Protein AF-A0A944W1V8-F1 (afdb_monomer)

Structure (mmCIF, N/CA/C/O backbone):
data_AF-A0A944W1V8-F1
#
_entry.id   AF-A0A944W1V8-F1
#
loop_
_atom_site.group_PDB
_atom_site.id
_atom_site.type_symbol
_atom_site.label_atom_id
_atom_site.label_alt_id
_atom_site.label_comp_id
_atom_site.label_asym_id
_atom_site.label_entity_id
_atom_site.label_seq_id
_atom_site.pdbx_PDB_ins_code
_atom_site.Cartn_x
_atom_site.Cartn_y
_atom_site.Cartn_z
_atom_site.occupancy
_atom_site.B_iso_or_equiv
_atom_site.auth_seq_id
_atom_site.auth_comp_id
_atom_site.auth_asym_id
_atom_site.auth_atom_id
_atom_site.pdbx_PDB_model_num
ATOM 1 N N . MET A 1 1 ? 16.338 -3.915 -14.978 1.00 57.34 1 MET A N 1
ATOM 2 C CA . MET A 1 1 ? 16.471 -2.585 -14.353 1.00 57.34 1 MET A CA 1
ATOM 3 C C . MET A 1 1 ? 15.330 -1.723 -14.868 1.00 57.34 1 MET A C 1
ATOM 5 O O . MET A 1 1 ? 15.322 -1.459 -16.071 1.00 57.34 1 MET A O 1
ATOM 9 N N . PRO A 1 2 ? 14.337 -1.366 -14.036 1.00 59.94 2 PRO A N 1
ATOM 10 C CA . PRO A 1 2 ? 13.329 -0.388 -14.426 1.00 59.94 2 PRO A CA 1
ATOM 11 C C . PRO A 1 2 ? 14.029 0.916 -14.824 1.00 59.94 2 PRO A C 1
ATOM 13 O O . PRO A 1 2 ? 15.069 1.283 -14.277 1.00 59.94 2 PRO A O 1
ATOM 16 N N . SER A 1 3 ? 13.522 1.580 -15.857 1.00 80.56 3 SER A N 1
ATOM 17 C CA . SER A 1 3 ? 14.096 2.840 -16.330 1.00 80.56 3 SER A CA 1
ATOM 18 C C . SER A 1 3 ? 13.965 3.904 -15.236 1.00 80.56 3 SER A C 1
ATOM 20 O O . SER A 1 3 ? 12.967 3.907 -14.523 1.00 80.56 3 SER A O 1
ATOM 22 N N . GLU A 1 4 ? 14.880 4.874 -15.151 1.00 83.12 4 GLU A N 1
ATOM 23 C CA . GLU A 1 4 ? 14.801 5.968 -14.156 1.00 83.12 4 GLU A CA 1
ATOM 24 C C . GLU A 1 4 ? 13.438 6.688 -14.155 1.00 83.12 4 GLU A C 1
ATOM 26 O O . GLU A 1 4 ? 12.979 7.192 -13.134 1.00 83.12 4 GLU A O 1
ATOM 31 N N . ARG A 1 5 ? 12.757 6.714 -15.307 1.00 85.44 5 ARG A N 1
ATOM 32 C CA . ARG A 1 5 ? 11.397 7.253 -15.454 1.00 85.44 5 ARG A CA 1
ATOM 33 C C . ARG A 1 5 ? 10.338 6.427 -14.724 1.00 85.44 5 ARG A C 1
ATOM 35 O O . ARG A 1 5 ? 9.414 7.006 -14.168 1.00 85.44 5 ARG A O 1
ATOM 42 N N . VAL A 1 6 ? 10.466 5.103 -14.760 1.00 85.94 6 VAL A N 1
ATOM 43 C CA . VAL A 1 6 ? 9.568 4.167 -14.075 1.00 85.94 6 VAL A CA 1
ATOM 44 C C . VAL A 1 6 ? 9.780 4.272 -12.570 1.00 85.94 6 VAL A C 1
ATOM 46 O O 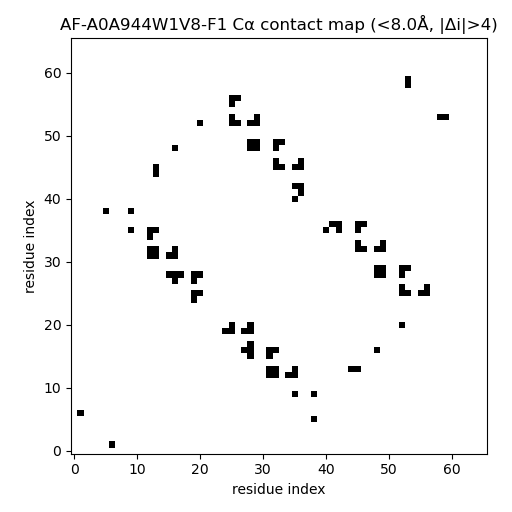. VAL A 1 6 ? 8.806 4.388 -11.838 1.00 85.94 6 VAL A O 1
ATOM 49 N N . GLN A 1 7 ? 11.036 4.366 -12.124 1.00 85.62 7 GLN A N 1
ATOM 50 C CA . GLN A 1 7 ? 11.340 4.527 -10.703 1.00 85.62 7 GLN A CA 1
ATOM 51 C C . GLN A 1 7 ? 10.736 5.812 -10.126 1.00 85.62 7 GLN A C 1
ATOM 53 O O . GLN A 1 7 ? 10.103 5.767 -9.082 1.00 85.62 7 GLN A O 1
ATOM 58 N N . ARG A 1 8 ? 10.836 6.948 -10.837 1.00 89.75 8 ARG A N 1
ATOM 59 C CA . ARG A 1 8 ? 10.175 8.199 -10.410 1.00 89.75 8 ARG A CA 1
ATOM 60 C C . ARG A 1 8 ? 8.654 8.104 -10.386 1.00 89.75 8 ARG A C 1
ATOM 62 O O . ARG A 1 8 ? 8.011 8.845 -9.651 1.00 89.75 8 ARG A O 1
ATOM 69 N N . TRP A 1 9 ? 8.076 7.270 -11.244 1.00 89.31 9 TRP A N 1
ATOM 70 C CA . TRP A 1 9 ? 6.634 7.075 -11.246 1.00 89.31 9 TRP A CA 1
ATOM 71 C C . TRP A 1 9 ? 6.192 6.247 -10.036 1.00 89.31 9 TRP A C 1
ATOM 73 O O . TRP A 1 9 ? 5.225 6.626 -9.387 1.00 89.31 9 TRP A O 1
ATOM 83 N N . ILE A 1 10 ? 6.942 5.197 -9.689 1.00 91.06 10 ILE A N 1
ATOM 84 C CA . ILE A 1 10 ? 6.731 4.412 -8.465 1.00 91.06 10 ILE A CA 1
ATOM 85 C C . ILE A 1 10 ? 6.877 5.293 -7.223 1.00 91.06 10 ILE A C 1
ATOM 87 O O . ILE A 1 10 ? 5.984 5.301 -6.388 1.00 91.06 10 ILE A O 1
ATOM 91 N N . ASP A 1 11 ? 7.954 6.075 -7.141 1.00 91.31 11 ASP A N 1
ATOM 92 C CA . ASP A 1 11 ? 8.230 6.976 -6.015 1.00 91.31 11 ASP A CA 1
ATOM 93 C C . ASP A 1 11 ? 7.062 7.945 -5.773 1.00 91.31 11 ASP A C 1
ATOM 95 O O . ASP A 1 11 ? 6.570 8.087 -4.660 1.00 91.31 11 ASP A O 1
ATOM 99 N N . ARG A 1 12 ? 6.508 8.505 -6.857 1.00 92.19 12 ARG A N 1
ATOM 100 C CA . ARG A 1 12 ? 5.315 9.353 -6.792 1.00 92.19 12 ARG A CA 1
ATOM 101 C C . ARG A 1 12 ? 4.069 8.603 -6.307 1.00 92.19 12 ARG A C 1
ATOM 103 O O . ARG A 1 12 ? 3.303 9.159 -5.531 1.00 92.19 12 ARG A O 1
ATOM 110 N N . LEU A 1 13 ? 3.842 7.375 -6.775 1.00 91.88 13 LEU A N 1
ATOM 111 C CA . LEU A 1 13 ? 2.704 6.564 -6.329 1.00 91.88 13 LEU A CA 1
ATOM 112 C C . LEU A 1 13 ? 2.821 6.189 -4.844 1.00 91.88 13 LEU A C 1
ATOM 114 O O . LEU A 1 13 ? 1.807 6.148 -4.153 1.00 91.88 13 LEU A O 1
ATOM 118 N N . LEU A 1 14 ? 4.039 5.938 -4.356 1.00 91.19 14 LEU A N 1
ATOM 119 C CA . LEU A 1 14 ? 4.309 5.660 -2.945 1.00 91.19 14 LEU A CA 1
ATOM 120 C C . LEU A 1 14 ? 4.093 6.901 -2.068 1.00 91.19 14 LEU A C 1
ATOM 122 O O . LEU A 1 14 ? 3.477 6.778 -1.014 1.00 91.19 14 LEU A O 1
ATOM 126 N N . ASP A 1 15 ? 4.506 8.086 -2.522 1.00 93.88 15 ASP A N 1
ATOM 127 C CA . ASP A 1 15 ? 4.239 9.361 -1.834 1.00 93.88 15 ASP A CA 1
ATOM 128 C C . ASP A 1 15 ? 2.723 9.636 -1.731 1.00 93.88 15 ASP A C 1
ATOM 130 O O . ASP A 1 15 ? 2.198 9.960 -0.664 1.00 93.88 15 ASP A O 1
ATOM 134 N N . GLU A 1 16 ? 1.974 9.387 -2.815 1.00 93.44 16 GLU A N 1
ATOM 135 C CA . GLU A 1 16 ? 0.506 9.467 -2.805 1.00 93.44 16 GLU A CA 1
ATOM 136 C C . GLU A 1 16 ? -0.122 8.428 -1.853 1.00 93.44 16 GLU A C 1
ATOM 138 O O . GLU A 1 16 ? -1.109 8.728 -1.173 1.00 93.44 16 GLU A O 1
ATOM 143 N N . ALA A 1 17 ? 0.455 7.223 -1.759 1.00 92.19 17 ALA A N 1
ATOM 144 C CA . ALA A 1 17 ? -0.017 6.177 -0.854 1.00 92.19 17 ALA A CA 1
ATOM 145 C C . ALA A 1 17 ? 0.247 6.540 0.613 1.00 92.19 17 ALA A C 1
ATOM 147 O O . ALA A 1 17 ? -0.619 6.331 1.461 1.00 92.19 17 ALA A O 1
ATOM 148 N N . GLU A 1 18 ? 1.397 7.134 0.922 1.00 91.12 18 GLU A N 1
ATOM 149 C CA . GLU A 1 18 ? 1.711 7.626 2.263 1.00 91.12 18 GLU A CA 1
ATOM 15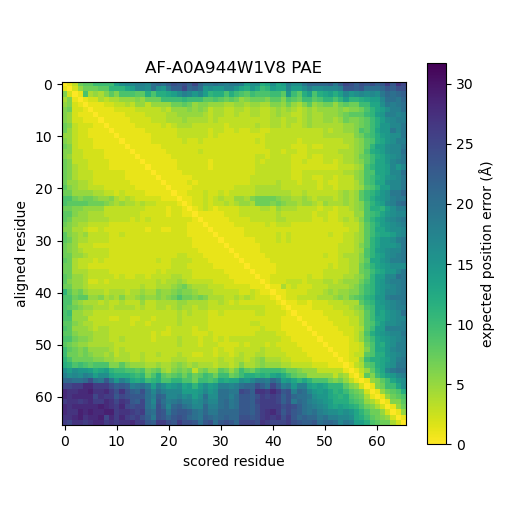0 C C . GLU A 1 18 ? 0.747 8.744 2.687 1.00 91.12 18 GLU A C 1
ATOM 152 O 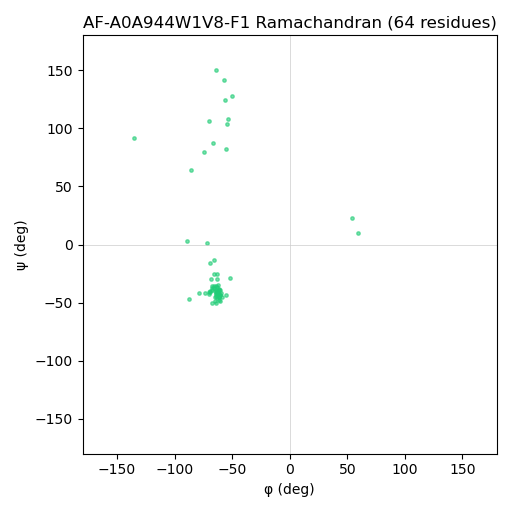O . GLU A 1 18 ? 0.156 8.677 3.767 1.00 91.12 18 GLU A O 1
ATOM 157 N N . ALA A 1 19 ? 0.494 9.719 1.810 1.00 93.31 19 ALA A N 1
ATOM 158 C CA . ALA A 1 19 ? -0.472 10.784 2.075 1.00 93.31 19 ALA A CA 1
ATOM 159 C C . ALA A 1 19 ? -1.898 10.239 2.285 1.00 93.31 19 ALA A C 1
ATOM 161 O O . ALA A 1 19 ? -2.640 10.706 3.155 1.00 93.31 19 ALA A O 1
ATOM 162 N N . ALA A 1 20 ? -2.292 9.218 1.516 1.00 90.88 20 ALA A N 1
ATOM 163 C CA . ALA A 1 20 ? -3.561 8.530 1.718 1.00 90.88 20 ALA A CA 1
ATOM 164 C C . ALA A 1 20 ? -3.606 7.789 3.066 1.00 90.88 20 ALA A C 1
ATOM 166 O O . ALA A 1 20 ? -4.636 7.832 3.743 1.00 90.88 20 ALA A O 1
ATOM 167 N N . ALA A 1 21 ? -2.506 7.156 3.480 1.00 87.50 21 ALA A N 1
ATOM 168 C CA . ALA A 1 21 ? -2.396 6.482 4.771 1.00 87.50 21 ALA A CA 1
ATOM 169 C C . ALA A 1 21 ? -2.513 7.465 5.949 1.00 87.50 21 ALA A C 1
ATOM 171 O O . ALA A 1 21 ? -3.236 7.174 6.904 1.00 87.50 21 ALA A O 1
ATOM 172 N N . ASP A 1 22 ? -1.891 8.647 5.860 1.00 89.69 22 ASP A N 1
ATOM 173 C CA . ASP A 1 22 ? -2.033 9.724 6.856 1.00 89.69 22 ASP A CA 1
ATOM 174 C C . ASP A 1 22 ? -3.500 10.170 6.994 1.00 89.69 22 ASP A C 1
ATOM 176 O O . ASP A 1 22 ? -4.046 10.282 8.094 1.00 89.69 22 ASP A O 1
ATOM 180 N N . GLY A 1 23 ? -4.195 10.279 5.858 1.00 88.94 23 GLY A N 1
ATOM 181 C CA . GLY A 1 23 ? -5.631 10.542 5.799 1.00 88.94 23 GLY A CA 1
ATOM 182 C C . GLY A 1 23 ? -6.536 9.373 6.215 1.00 88.94 23 GLY A C 1
ATOM 183 O O . GLY A 1 23 ? -7.755 9.519 6.135 1.00 88.94 23 GLY A O 1
ATOM 184 N N . ARG A 1 24 ? -5.984 8.216 6.628 1.00 85.69 24 ARG A N 1
ATOM 185 C CA . ARG A 1 24 ? -6.706 6.942 6.862 1.00 85.69 24 ARG A CA 1
ATOM 186 C C . ARG A 1 24 ? -7.531 6.459 5.661 1.00 85.69 24 ARG A C 1
ATOM 188 O O . ARG A 1 24 ? -8.471 5.675 5.808 1.00 85.69 24 ARG A O 1
ATOM 195 N N . ASN A 1 25 ? -7.176 6.898 4.459 1.00 89.50 25 ASN A N 1
ATOM 196 C CA . ASN A 1 25 ? -7.813 6.506 3.207 1.00 89.50 25 ASN A CA 1
ATOM 197 C C . ASN A 1 25 ? -7.196 5.206 2.684 1.00 89.50 25 ASN A C 1
ATOM 199 O O . ASN A 1 25 ? -6.588 5.165 1.617 1.00 89.50 25 ASN A O 1
ATOM 203 N N . TRP A 1 26 ? -7.360 4.123 3.440 1.00 87.69 26 TRP A N 1
ATOM 204 C CA . TRP A 1 26 ? -6.741 2.831 3.135 1.00 87.69 26 TRP A CA 1
ATOM 205 C C . TRP A 1 26 ? -7.195 2.205 1.813 1.00 87.69 26 TRP A C 1
ATOM 207 O O . TRP A 1 26 ? -6.445 1.437 1.224 1.00 87.69 26 TRP A O 1
ATOM 217 N N . ASP A 1 27 ? -8.388 2.547 1.329 1.00 88.62 27 ASP A N 1
ATOM 218 C CA . ASP A 1 27 ? -8.869 2.141 0.002 1.00 88.62 27 ASP A CA 1
ATOM 219 C C . ASP A 1 27 ? -7.967 2.690 -1.118 1.00 88.62 27 ASP A C 1
ATOM 221 O O . ASP A 1 27 ? -7.508 1.941 -1.978 1.00 88.62 27 ASP A O 1
ATOM 225 N N . ALA A 1 28 ? -7.602 3.973 -1.028 1.00 90.62 28 ALA A N 1
ATOM 226 C CA . ALA A 1 28 ? -6.670 4.597 -1.961 1.00 90.62 28 ALA A CA 1
ATOM 227 C C . ALA A 1 28 ? -5.252 4.02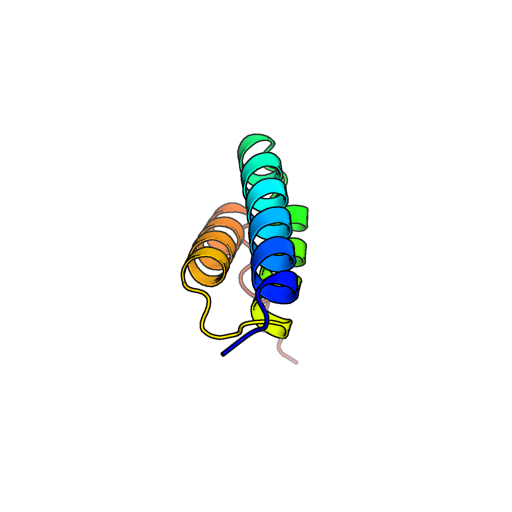4 -1.817 1.00 90.62 28 ALA A C 1
ATOM 229 O O . ALA A 1 28 ? -4.587 3.7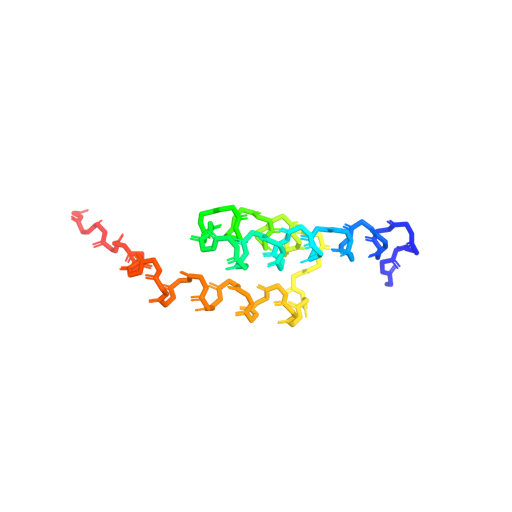99 -2.822 1.00 90.62 28 ALA A O 1
ATOM 230 N N . VAL A 1 29 ? -4.809 3.719 -0.587 1.00 91.38 29 VAL A N 1
ATOM 231 C CA . VAL A 1 29 ? -3.521 3.039 -0.348 1.00 91.38 29 VAL A CA 1
ATOM 232 C C . VAL A 1 29 ? -3.483 1.687 -1.064 1.00 91.38 29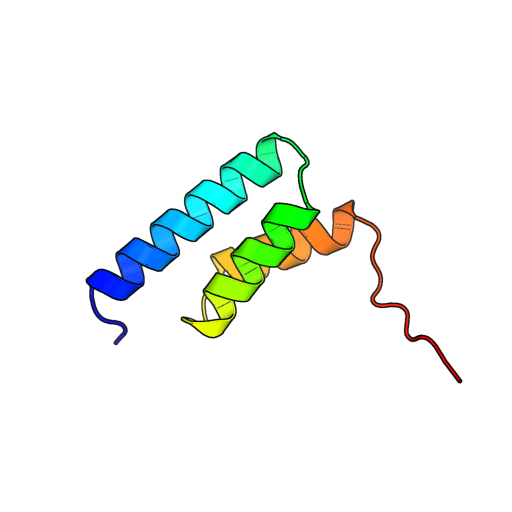 VAL A C 1
ATOM 234 O O . VAL A 1 29 ? -2.503 1.380 -1.734 1.00 91.38 29 VAL A O 1
ATOM 237 N N . LEU A 1 30 ? -4.550 0.887 -0.967 1.00 90.12 30 LEU A N 1
ATOM 238 C CA . LEU A 1 30 ? -4.629 -0.412 -1.640 1.00 90.12 30 LEU A CA 1
ATOM 239 C C . LEU A 1 30 ? -4.538 -0.277 -3.163 1.00 90.12 30 LEU A C 1
ATOM 241 O O . LEU A 1 30 ? -3.786 -1.031 -3.780 1.00 90.12 30 LEU A O 1
ATOM 245 N N . ASP A 1 31 ? -5.267 0.673 -3.754 1.00 92.00 31 ASP A N 1
ATOM 246 C CA . ASP A 1 31 ? -5.247 0.901 -5.203 1.00 92.00 31 ASP A CA 1
ATOM 247 C C . ASP A 1 31 ? -3.869 1.384 -5.689 1.00 92.00 31 ASP A C 1
ATOM 249 O O . ASP A 1 31 ? -3.317 0.836 -6.645 1.00 92.00 31 ASP A O 1
ATOM 253 N N . LEU A 1 32 ? -3.260 2.342 -4.984 1.00 92.19 32 LEU A N 1
ATOM 254 C CA . LEU A 1 32 ? -1.933 2.872 -5.311 1.00 92.19 32 LEU A CA 1
ATOM 255 C C . LEU A 1 32 ? -0.844 1.799 -5.184 1.00 92.19 32 LEU A C 1
ATOM 257 O O . LEU A 1 32 ? -0.012 1.653 -6.082 1.00 92.19 32 LEU A O 1
ATOM 261 N N . CYS A 1 33 ? -0.867 0.996 -4.117 1.00 90.94 33 CYS A N 1
ATOM 262 C CA . CYS A 1 33 ? 0.080 -0.103 -3.950 1.00 90.94 33 CYS A CA 1
ATOM 263 C C . CYS A 1 33 ? -0.108 -1.204 -5.002 1.00 90.94 33 CYS A C 1
ATOM 265 O O . CYS A 1 33 ? 0.886 -1.740 -5.486 1.00 90.94 33 CYS A O 1
ATOM 267 N N . ASP A 1 34 ? -1.343 -1.527 -5.405 1.00 90.81 34 ASP A N 1
ATOM 268 C CA . ASP A 1 34 ? -1.592 -2.481 -6.495 1.00 90.81 34 ASP A CA 1
ATOM 269 C C . ASP A 1 34 ? -1.018 -1.969 -7.826 1.00 90.81 34 ASP A C 1
ATOM 271 O O . ASP A 1 34 ? -0.367 -2.720 -8.555 1.00 90.81 34 ASP A O 1
ATOM 275 N N . GLN A 1 35 ? -1.170 -0.672 -8.115 1.00 91.62 35 GLN A N 1
ATOM 276 C CA . GLN A 1 35 ? -0.554 -0.040 -9.284 1.00 91.62 35 GLN A CA 1
ATOM 277 C C . GLN A 1 35 ? 0.978 -0.128 -9.250 1.00 91.62 35 GLN A C 1
ATOM 279 O O . GLN A 1 35 ? 1.578 -0.479 -10.269 1.00 91.62 35 GLN A O 1
ATOM 284 N N . VAL A 1 36 ? 1.612 0.123 -8.097 1.00 91.19 36 VAL A N 1
ATOM 285 C CA . VAL A 1 36 ? 3.068 -0.036 -7.938 1.00 91.19 36 VAL A CA 1
ATOM 286 C C . VAL A 1 36 ? 3.488 -1.484 -8.177 1.00 91.19 36 VAL A C 1
ATOM 288 O O . VAL A 1 36 ? 4.385 -1.714 -8.981 1.00 91.19 36 VAL A O 1
ATOM 291 N N . LEU A 1 37 ? 2.807 -2.464 -7.577 1.00 88.94 37 LEU A N 1
ATOM 292 C CA . LEU A 1 37 ? 3.147 -3.887 -7.718 1.00 88.94 37 LEU A CA 1
ATOM 293 C C . LEU A 1 37 ? 2.952 -4.428 -9.142 1.00 88.94 37 LEU A C 1
ATOM 295 O O . LEU A 1 37 ? 3.620 -5.381 -9.540 1.00 88.94 37 LEU A O 1
ATOM 299 N N . ARG A 1 38 ? 2.069 -3.824 -9.948 1.00 88.12 38 ARG A N 1
ATOM 300 C CA . AR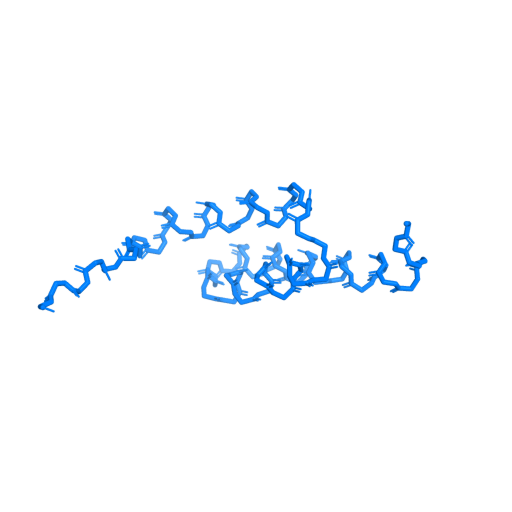G A 1 38 ? 1.956 -4.145 -11.384 1.00 88.12 38 ARG A CA 1
ATOM 301 C C . ARG A 1 38 ? 3.174 -3.693 -12.186 1.00 88.12 38 ARG A C 1
ATOM 303 O O . ARG A 1 38 ? 3.470 -4.291 -13.220 1.00 88.12 38 ARG A O 1
ATOM 310 N N . ILE A 1 39 ? 3.836 -2.624 -11.750 1.00 87.94 39 ILE A N 1
ATOM 311 C CA . ILE A 1 39 ? 5.020 -2.058 -12.402 1.00 87.94 39 ILE A CA 1
ATOM 312 C C . ILE A 1 39 ? 6.285 -2.744 -11.875 1.00 87.94 39 ILE A C 1
ATOM 314 O O . ILE A 1 39 ? 7.150 -3.137 -12.659 1.00 87.94 39 ILE A O 1
ATOM 318 N N . ASP A 1 40 ? 6.370 -2.884 -10.556 1.00 86.50 40 ASP A N 1
ATOM 319 C CA . ASP A 1 40 ? 7.467 -3.490 -9.819 1.00 86.50 40 ASP A CA 1
ATOM 320 C C . ASP A 1 40 ? 6.911 -4.431 -8.735 1.00 86.50 40 ASP A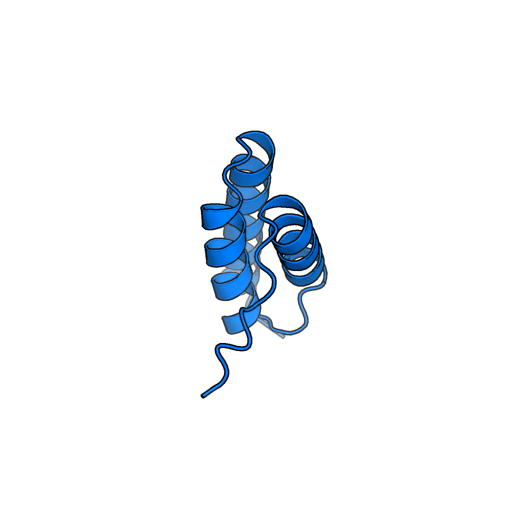 C 1
ATOM 322 O O . ASP A 1 40 ? 6.615 -4.005 -7.618 1.00 86.50 40 ASP A O 1
ATOM 326 N N . PRO A 1 41 ? 6.733 -5.723 -9.054 1.00 84.81 41 PRO A N 1
ATOM 327 C CA . PRO A 1 41 ? 6.177 -6.688 -8.110 1.00 84.81 41 PRO A CA 1
ATOM 328 C C . PRO A 1 41 ? 7.113 -7.000 -6.937 1.00 84.81 41 PRO A C 1
ATOM 330 O O . PRO A 1 41 ? 6.656 -7.564 -5.946 1.00 84.81 41 PRO A O 1
ATOM 333 N N . ASP A 1 42 ? 8.399 -6.650 -7.035 1.00 86.56 42 ASP A N 1
ATOM 334 C CA . ASP A 1 42 ? 9.398 -6.874 -5.982 1.00 86.56 42 ASP A CA 1
ATOM 335 C C . ASP A 1 42 ? 9.478 -5.692 -5.000 1.00 86.56 42 ASP A C 1
ATOM 337 O O . ASP A 1 42 ? 10.280 -5.694 -4.072 1.00 86.56 42 ASP A O 1
ATOM 341 N N . ASN A 1 43 ? 8.627 -4.675 -5.175 1.00 87.25 43 ASN A N 1
ATOM 342 C CA . ASN A 1 43 ? 8.687 -3.449 -4.396 1.00 87.25 43 ASN A CA 1
ATOM 343 C C . ASN A 1 43 ? 8.266 -3.679 -2.932 1.00 87.25 43 ASN A C 1
ATOM 345 O O . ASN A 1 43 ? 7.085 -3.879 -2.627 1.00 87.25 43 ASN A O 1
ATOM 349 N N . GLU A 1 44 ? 9.240 -3.671 -2.021 1.00 89.12 44 GLU A N 1
ATOM 350 C CA . GLU A 1 44 ? 9.031 -3.949 -0.594 1.00 89.12 44 GLU A CA 1
ATOM 351 C C . GLU A 1 44 ? 8.132 -2.904 0.089 1.00 89.12 44 GLU A C 1
ATOM 353 O O . GLU A 1 44 ? 7.300 -3.258 0.933 1.00 89.12 44 GLU A O 1
ATOM 358 N N . ASP A 1 45 ? 8.238 -1.632 -0.308 1.00 87.50 45 ASP A N 1
ATOM 359 C CA . ASP A 1 45 ? 7.432 -0.540 0.246 1.00 87.50 45 ASP A CA 1
ATOM 360 C C . ASP A 1 45 ? 5.946 -0.751 -0.065 1.00 87.50 45 ASP A C 1
ATOM 362 O O . ASP A 1 45 ? 5.109 -0.779 0.842 1.00 87.50 45 ASP A O 1
ATOM 366 N N . ALA A 1 46 ? 5.610 -1.010 -1.333 1.00 89.44 46 ALA A N 1
ATOM 367 C CA . ALA A 1 46 ? 4.231 -1.269 -1.744 1.00 89.44 46 ALA A CA 1
ATOM 368 C C . ALA A 1 46 ? 3.633 -2.507 -1.056 1.00 89.44 46 ALA A C 1
ATOM 370 O O . ALA A 1 46 ? 2.474 -2.481 -0.636 1.00 89.44 46 ALA A O 1
ATOM 371 N N . GLN A 1 47 ? 4.413 -3.580 -0.883 1.00 90.12 47 GLN A N 1
ATOM 372 C CA . GLN A 1 47 ? 3.967 -4.764 -0.137 1.00 90.12 47 GLN A CA 1
ATOM 373 C C . GLN A 1 47 ? 3.681 -4.436 1.334 1.00 90.12 47 GLN A C 1
ATOM 375 O O . GLN A 1 47 ? 2.687 -4.908 1.898 1.00 90.12 47 GLN A O 1
ATOM 380 N N . THR A 1 48 ? 4.525 -3.606 1.949 1.00 90.00 48 THR A N 1
ATOM 381 C CA . THR A 1 48 ? 4.379 -3.175 3.343 1.00 90.00 48 THR A CA 1
ATOM 382 C C . THR A 1 48 ? 3.120 -2.332 3.534 1.00 90.00 48 THR A C 1
ATOM 384 O O . THR A 1 48 ? 2.304 -2.640 4.412 1.00 90.00 48 THR A O 1
ATOM 387 N N . PHE A 1 49 ? 2.905 -1.329 2.680 1.00 87.12 49 PHE A N 1
ATOM 388 C CA . PHE A 1 49 ? 1.706 -0.489 2.712 1.00 87.12 49 PHE A CA 1
ATOM 389 C C . PHE A 1 49 ? 0.428 -1.294 2.450 1.00 87.12 49 PHE A C 1
ATOM 391 O O . PHE A 1 49 ? -0.554 -1.149 3.180 1.00 87.12 49 PHE A O 1
ATOM 398 N N . LEU A 1 50 ? 0.446 -2.223 1.490 1.00 88.38 50 LEU A N 1
ATOM 399 C CA . LEU A 1 50 ? -0.696 -3.089 1.191 1.00 88.38 50 LEU A CA 1
ATOM 400 C C . LEU A 1 50 ? -1.037 -4.019 2.366 1.00 88.38 50 LEU A C 1
ATOM 402 O O . LEU A 1 50 ? -2.209 -4.228 2.689 1.00 88.38 50 LEU A O 1
ATOM 406 N N . ALA A 1 51 ? -0.026 -4.554 3.056 1.00 88.38 51 ALA A N 1
ATOM 407 C CA . ALA A 1 51 ? -0.226 -5.349 4.263 1.00 88.38 51 ALA A CA 1
ATOM 408 C C . ALA A 1 51 ? -0.770 -4.514 5.437 1.00 88.38 51 ALA A C 1
ATOM 410 O O . ALA A 1 51 ? -1.568 -5.027 6.225 1.00 88.38 51 ALA A O 1
ATOM 411 N N . ALA A 1 52 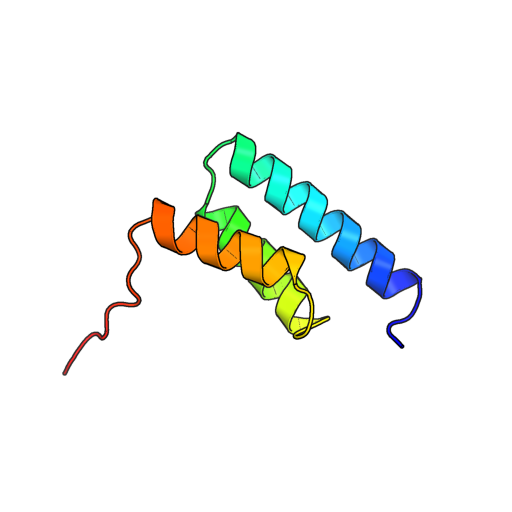? -0.356 -3.251 5.570 1.00 86.50 52 ALA A N 1
ATOM 412 C CA . ALA A 1 52 ? -0.880 -2.329 6.577 1.00 86.50 52 ALA A CA 1
ATOM 413 C C . ALA A 1 52 ? -2.348 -1.969 6.296 1.00 86.50 52 ALA A C 1
ATOM 415 O O . ALA A 1 52 ? -3.205 -2.159 7.160 1.00 86.50 52 ALA A O 1
ATOM 416 N N . ALA A 1 53 ? -2.659 -1.568 5.063 1.00 86.69 53 ALA A N 1
ATOM 417 C CA . ALA A 1 53 ? -4.009 -1.210 4.645 1.00 86.69 53 ALA A CA 1
ATOM 418 C C . ALA A 1 53 ? -4.991 -2.386 4.780 1.00 86.69 53 ALA A C 1
ATOM 420 O O . ALA A 1 53 ? -6.109 -2.204 5.260 1.00 86.69 53 ALA A O 1
ATOM 421 N N . ARG A 1 54 ? -4.567 -3.619 4.453 1.00 83.69 54 ARG A N 1
ATOM 422 C CA . ARG A 1 54 ? -5.361 -4.847 4.675 1.00 83.69 54 ARG A CA 1
ATOM 423 C C . ARG A 1 54 ? -5.655 -5.130 6.147 1.00 83.69 54 ARG A C 1
ATOM 425 O O . ARG A 1 54 ? -6.714 -5.663 6.466 1.00 83.69 54 ARG A O 1
ATOM 432 N N . ARG A 1 55 ? -4.718 -4.810 7.044 1.00 80.88 55 ARG A N 1
ATOM 433 C CA . ARG A 1 55 ? -4.918 -4.975 8.491 1.00 80.88 55 ARG A CA 1
ATOM 434 C C . ARG A 1 55 ? -5.924 -3.967 9.037 1.00 80.88 55 ARG A C 1
ATOM 436 O O . ARG A 1 55 ? -6.751 -4.359 9.854 1.00 80.88 55 ARG A O 1
ATOM 443 N N . ASP A 1 56 ? -5.868 -2.715 8.585 1.00 76.94 56 ASP A N 1
ATOM 444 C CA . ASP A 1 56 ? -6.737 -1.646 9.100 1.00 76.94 56 ASP A CA 1
ATOM 445 C C . ASP A 1 56 ? -8.155 -1.702 8.520 1.00 76.94 56 ASP A C 1
ATOM 447 O O . ASP A 1 56 ? -9.135 -1.611 9.254 1.00 76.94 56 ASP A O 1
ATOM 451 N N . THR A 1 57 ? -8.287 -1.969 7.216 1.00 67.00 57 THR A N 1
ATOM 452 C CA . THR A 1 57 ? -9.607 -2.102 6.571 1.00 67.00 57 THR A CA 1
ATOM 453 C C . THR A 1 57 ? -10.400 -3.311 7.062 1.00 67.00 57 THR A C 1
ATOM 455 O O . THR A 1 57 ? -11.590 -3.419 6.767 1.00 67.00 57 THR A O 1
ATOM 458 N N . GLY A 1 58 ? -9.772 -4.252 7.781 1.00 60.72 58 GLY A N 1
ATOM 459 C CA . GLY A 1 58 ? -10.414 -5.499 8.195 1.00 60.72 58 GLY A CA 1
ATOM 460 C C . GLY A 1 58 ? -10.913 -6.335 7.011 1.00 60.72 58 GLY A C 1
ATOM 461 O O . GLY A 1 58 ? -11.626 -7.321 7.216 1.00 60.72 58 GLY A O 1
ATOM 462 N N . VAL A 1 59 ? -10.533 -5.963 5.780 1.00 52.41 59 VAL A N 1
ATOM 463 C CA . VAL A 1 59 ? -10.806 -6.710 4.559 1.00 52.41 59 VAL A CA 1
ATOM 464 C C . VAL A 1 59 ? -9.868 -7.906 4.585 1.00 52.41 59 VAL A C 1
ATOM 466 O O . VAL A 1 59 ? -8.828 -7.969 3.931 1.00 52.41 59 VAL A O 1
ATOM 469 N N . TYR A 1 60 ? -10.273 -8.910 5.356 1.00 47.50 60 TYR A N 1
ATOM 470 C CA . TYR A 1 60 ? -10.064 -10.272 4.916 1.00 47.50 60 TYR A CA 1
ATOM 471 C C . TYR A 1 60 ? -10.599 -10.330 3.485 1.00 47.50 60 TYR A C 1
ATOM 473 O O . TYR A 1 60 ? -11.746 -9.914 3.277 1.00 47.50 60 TYR A O 1
ATOM 481 N N . PRO A 1 61 ? -9.828 -10.813 2.491 1.00 49.47 61 PRO A N 1
ATOM 482 C CA . PRO A 1 61 ? -10.463 -11.271 1.276 1.00 49.47 61 PRO A CA 1
ATOM 483 C C . PRO A 1 61 ? -11.495 -12.279 1.755 1.00 49.47 61 PRO A C 1
ATOM 485 O O . PRO A 1 61 ? -11.151 -13.334 2.294 1.00 49.47 61 PRO A O 1
ATOM 488 N N . ILE A 1 62 ? -12.766 -11.896 1.670 1.00 52.31 62 ILE A N 1
ATOM 489 C CA . ILE A 1 62 ? -13.851 -12.837 1.786 1.00 52.31 62 ILE A CA 1
ATOM 490 C C . ILE A 1 62 ? -13.524 -13.886 0.733 1.00 52.31 62 ILE A C 1
ATOM 492 O O . ILE A 1 62 ? -13.677 -13.684 -0.468 1.00 52.31 62 ILE A O 1
ATOM 496 N N . ALA A 1 63 ? -13.020 -15.022 1.203 1.00 51.78 63 ALA A N 1
ATOM 497 C CA . ALA A 1 63 ? -13.356 -16.289 0.617 1.00 51.78 63 ALA A CA 1
ATOM 498 C C . ALA A 1 63 ? -14.887 -16.337 0.664 1.00 51.78 63 ALA A C 1
ATOM 500 O O . ALA A 1 63 ? -15.490 -16.844 1.608 1.00 51.78 63 ALA A O 1
ATOM 501 N N . SER A 1 64 ? -15.527 -15.697 -0.314 1.00 47.91 64 SER A N 1
ATOM 502 C CA . SER A 1 64 ? -16.919 -15.924 -0.626 1.00 47.91 64 SER A CA 1
ATOM 503 C C . SER A 1 64 ? -16.972 -17.348 -1.142 1.00 47.91 64 SER A C 1
ATOM 505 O O . SER A 1 64 ? -16.814 -17.611 -2.329 1.00 47.91 64 SER A O 1
ATOM 507 N N . GLY A 1 65 ? -17.126 -18.277 -0.204 1.00 60.12 65 GLY A N 1
ATOM 508 C CA . GLY A 1 65 ? -17.603 -19.602 -0.515 1.00 60.12 65 GLY A CA 1
ATOM 509 C C . GLY A 1 65 ? -18.952 -19.483 -1.212 1.00 60.12 65 GLY A C 1
ATOM 510 O O . GLY A 1 65 ? -19.894 -18.896 -0.674 1.00 60.12 65 GLY A O 1
ATOM 511 N N . ARG A 1 66 ? -19.036 -20.075 -2.396 1.00 45.69 66 ARG A N 1
ATOM 512 C CA . ARG A 1 66 ? -20.064 -21.062 -2.702 1.00 45.69 66 ARG A CA 1
ATOM 513 C C . ARG A 1 66 ? -19.544 -22.014 -3.767 1.00 45.69 66 ARG A C 1
ATOM 515 O O . ARG A 1 66 ? -18.916 -21.519 -4.724 1.00 45.69 66 ARG A O 1
#

Mean predicted aligned error: 6.96 Å

Nearest PDB structures (foldseek):
  4buj-assembly2_F  TM=8.670E-01  e=1.440E-01  Saccharomyces cerevisiae S288C
  5lyp-assembly1_A  TM=9.527E-01  e=4.041E-01  Saccharomyces cerevisiae
  5lyn-assembly1_B  TM=9.201E-01  e=3.803E-01  Saccharomyces cerevisiae
  1elw-assembly2_B  TM=9.572E-01  e=7.879E-01  Homo sapiens
  2vgy-assembly1_A-2  TM=9.627E-01  e=1.004E+00  Yersinia enterocolitica

Secondary structure (DSSP, 8-state):
---HHHHHHHHHHHHHHHHHHHTT-HHHHHHHHHHHHHH-TT-HHHHHHHHHHHHHS---------

Sequence (66 aa):
MPSERVQRWIDRLLDEAEAAADGRNWDAVLDLCDQVLRIDPDNEDAQTFLAAARRDTGVYPIASGR

Solvent-accessible surface area (backbone atoms only — not comparable to full-atom values): 3748 Å² total; per-residue (Å²): 129,81,51,75,70,53,51,55,50,43,53,51,39,50,53,54,24,49,56,24,49,77,69,66,36,36,70,58,21,40,53,35,22,52,56,38,37,74,77,41,72,83,43,62,66,38,53,50,52,35,55,49,29,40,62,73,68,64,55,63,80,73,78,74,83,126

Foldseek 3Di:
DPDPVLVVVLVVLLVVLVVCVVVVVLVSVLVSLVVSCVSPVPDPSSVVSNVVSCVSVVPPPPPPDD

pLDDT: mean 82.39, std 13.82, range [45.69, 93.88]

Radius of gyration: 12.86 Å; Cα contacts (8 Å, |Δi|>4): 56; chains: 1; bounding box: 36×32×25 Å